Protein AF-A0A2M8KRT7-F1 (afdb_monomer_lite)

Organism: NCBI:txid1974853

Structure (mmCIF, N/CA/C/O backbone):
data_AF-A0A2M8KRT7-F1
#
_entry.id   AF-A0A2M8KRT7-F1
#
loop_
_atom_site.group_PDB
_atom_site.id
_atom_site.type_symbol
_atom_site.label_atom_id
_atom_site.label_alt_id
_atom_site.label_comp_id
_atom_site.label_asym_id
_atom_site.label_entity_id
_atom_site.label_seq_id
_atom_site.pdbx_PDB_ins_code
_atom_site.Cartn_x
_atom_site.Cartn_y
_atom_site.Cartn_z
_atom_site.occupancy
_atom_site.B_iso_or_equiv
_atom_site.auth_seq_id
_atom_site.auth_comp_id
_atom_site.auth_asym_id
_atom_site.auth_atom_id
_atom_site.pdbx_PDB_model_num
ATOM 1 N N . ALA A 1 1 ? 50.194 -60.665 0.001 1.00 40.50 1 ALA A N 1
ATOM 2 C CA . ALA A 1 1 ? 50.780 -59.309 0.028 1.00 40.50 1 ALA A CA 1
ATOM 3 C C . ALA A 1 1 ? 50.033 -58.478 -1.012 1.00 40.50 1 ALA A C 1
ATOM 5 O O . ALA A 1 1 ? 50.176 -58.757 -2.190 1.00 40.50 1 ALA A O 1
ATOM 6 N N . VAL A 1 2 ? 48.915 -57.856 -0.627 1.00 40.19 2 VAL A N 1
ATOM 7 C CA . VAL A 1 2 ? 48.770 -56.447 -0.191 1.00 40.19 2 VAL A CA 1
ATOM 8 C C . VAL A 1 2 ? 49.131 -55.466 -1.310 1.00 40.19 2 VAL A C 1
ATOM 10 O O . VAL A 1 2 ? 50.289 -55.101 -1.470 1.00 40.19 2 VAL A O 1
ATOM 13 N N . GLY A 1 3 ? 48.115 -55.026 -2.051 1.00 37.28 3 GLY A N 1
ATOM 14 C CA . GLY A 1 3 ? 48.131 -53.759 -2.775 1.00 37.28 3 GLY A CA 1
ATOM 15 C C . GLY A 1 3 ? 47.176 -52.812 -2.058 1.00 37.28 3 GLY A C 1
ATOM 16 O O . GLY A 1 3 ? 45.980 -52.831 -2.328 1.00 37.28 3 GLY A O 1
ATOM 17 N N . ASN A 1 4 ? 47.686 -52.060 -1.082 1.00 48.12 4 ASN A N 1
ATOM 18 C CA . ASN A 1 4 ? 46.908 -51.042 -0.380 1.00 48.12 4 ASN A CA 1
ATOM 19 C C . ASN A 1 4 ? 46.637 -49.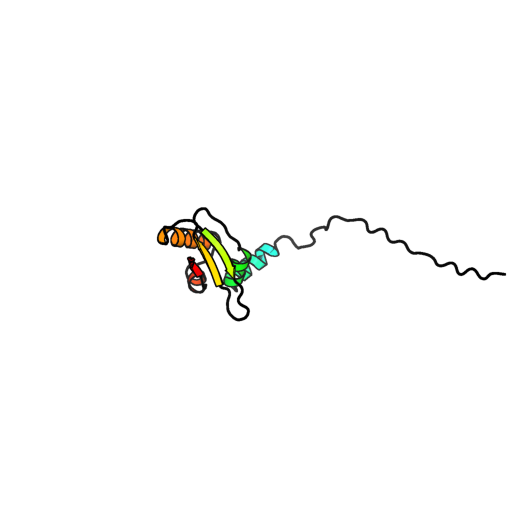882 -1.344 1.00 48.12 4 ASN A C 1
ATOM 21 O O . ASN A 1 4 ? 47.545 -49.119 -1.672 1.00 48.12 4 ASN A O 1
ATOM 25 N N . ALA A 1 5 ? 45.390 -49.752 -1.792 1.00 51.38 5 ALA A N 1
ATOM 26 C CA . ALA A 1 5 ? 44.923 -48.552 -2.466 1.00 51.38 5 ALA A CA 1
ATOM 27 C C . ALA A 1 5 ? 44.837 -47.419 -1.432 1.00 51.38 5 ALA A C 1
ATOM 29 O O . ALA A 1 5 ? 43.975 -47.427 -0.555 1.00 51.38 5 ALA A O 1
ATOM 30 N N . PHE A 1 6 ? 45.756 -46.459 -1.514 1.00 52.59 6 PHE A N 1
ATOM 31 C CA . PHE A 1 6 ? 45.662 -45.214 -0.759 1.00 52.59 6 PHE A CA 1
ATOM 32 C C . PHE A 1 6 ? 44.579 -44.336 -1.394 1.00 52.59 6 PHE A C 1
ATOM 34 O O . PHE A 1 6 ? 44.783 -43.755 -2.458 1.00 52.59 6 PHE A O 1
ATOM 41 N N . ILE A 1 7 ? 43.417 -44.252 -0.746 1.00 53.28 7 ILE A N 1
ATOM 42 C CA . ILE A 1 7 ? 42.402 -43.245 -1.060 1.00 53.28 7 ILE A CA 1
ATOM 43 C C . ILE A 1 7 ? 42.794 -41.970 -0.313 1.00 53.28 7 ILE A C 1
ATOM 45 O O . ILE A 1 7 ? 42.728 -41.914 0.913 1.00 53.28 7 ILE A O 1
ATOM 49 N N . TYR A 1 8 ? 43.226 -40.950 -1.051 1.00 54.75 8 TYR A N 1
ATOM 50 C CA . TYR A 1 8 ? 43.419 -39.612 -0.502 1.00 54.75 8 TYR A CA 1
ATOM 51 C C . TYR A 1 8 ? 42.045 -38.987 -0.247 1.00 54.75 8 TYR A C 1
ATOM 53 O O . TYR A 1 8 ? 41.324 -38.649 -1.184 1.00 54.75 8 TYR A O 1
ATOM 61 N N . SER A 1 9 ? 41.665 -38.848 1.021 1.00 58.47 9 SER A N 1
ATOM 62 C CA . SER A 1 9 ? 40.493 -38.067 1.406 1.00 58.47 9 SER A CA 1
ATOM 63 C C . SER A 1 9 ? 40.828 -36.578 1.304 1.00 58.47 9 SER A C 1
ATOM 65 O O . SER A 1 9 ? 41.628 -36.067 2.087 1.00 58.47 9 SER A O 1
ATOM 67 N N . LEU A 1 10 ? 40.222 -35.884 0.342 1.00 56.09 10 LEU A N 1
ATOM 68 C CA . LEU A 1 10 ? 40.191 -34.424 0.300 1.00 56.09 10 LEU A CA 1
ATOM 69 C C . LEU A 1 10 ? 39.147 -33.937 1.308 1.00 56.09 10 LEU A C 1
ATOM 71 O O . LEU A 1 10 ? 37.947 -34.095 1.094 1.00 56.09 10 LEU A O 1
ATOM 75 N N . SER A 1 11 ? 39.604 -33.371 2.417 1.00 58.00 11 SER A N 1
ATOM 76 C CA . SER A 1 11 ? 38.762 -32.650 3.368 1.00 58.00 11 SER A CA 1
ATOM 77 C C . SER A 1 11 ? 38.784 -31.161 3.028 1.00 58.00 11 SER A C 1
ATOM 79 O O . SER A 1 11 ? 39.836 -30.525 3.037 1.00 58.00 11 SER A O 1
ATOM 81 N N . PHE A 1 12 ? 37.613 -30.604 2.721 1.00 58.03 12 PHE A N 1
ATOM 82 C CA . PHE A 1 12 ? 37.424 -29.169 2.532 1.00 58.03 12 PHE A CA 1
ATOM 83 C C . PHE A 1 12 ? 36.874 -28.577 3.826 1.00 58.03 12 PHE A C 1
ATOM 85 O O . PHE A 1 12 ? 35.823 -28.996 4.307 1.00 58.03 12 PHE A O 1
ATOM 92 N N . THR A 1 13 ? 37.577 -27.602 4.389 1.00 58.06 13 THR A N 1
ATOM 93 C CA . THR A 1 13 ? 37.076 -26.788 5.496 1.00 58.06 13 THR A CA 1
ATOM 94 C C . THR A 1 13 ? 36.439 -25.543 4.893 1.00 58.06 13 THR A C 1
ATOM 96 O O . THR A 1 13 ? 37.138 -24.678 4.369 1.00 58.06 13 THR A O 1
ATOM 99 N N . THR A 1 14 ? 35.110 -25.455 4.917 1.00 58.66 14 THR A N 1
ATOM 100 C CA . THR A 1 14 ? 34.403 -24.217 4.579 1.00 58.66 14 THR A CA 1
ATOM 101 C C . THR A 1 14 ? 34.631 -23.226 5.712 1.00 58.66 14 THR A C 1
ATOM 103 O O . THR A 1 14 ? 34.183 -23.446 6.835 1.00 58.66 14 THR A O 1
ATOM 106 N N . VAL A 1 15 ? 35.382 -22.164 5.439 1.00 55.84 15 VAL A N 1
ATOM 107 C CA . VAL A 1 15 ? 35.454 -21.008 6.332 1.00 55.84 15 VAL A CA 1
ATOM 108 C C . VAL A 1 15 ? 34.247 -20.140 6.001 1.00 55.84 15 VAL A C 1
ATOM 110 O O . VAL A 1 15 ? 34.096 -19.749 4.844 1.00 55.84 15 VAL A O 1
ATOM 113 N N . ASP A 1 16 ? 33.395 -19.857 6.986 1.00 51.56 16 ASP A N 1
ATOM 114 C CA . ASP A 1 16 ? 32.331 -18.862 6.846 1.00 51.56 16 ASP A CA 1
ATOM 115 C C . ASP A 1 16 ? 32.977 -17.485 6.664 1.00 51.56 16 ASP A C 1
ATOM 117 O O . ASP A 1 16 ? 33.342 -16.796 7.619 1.00 51.56 16 ASP A O 1
ATOM 121 N N . VAL A 1 17 ? 33.195 -17.105 5.407 1.00 60.31 17 VAL A N 1
ATOM 122 C CA . VAL A 1 17 ? 33.563 -15.740 5.045 1.00 60.31 17 VAL A CA 1
ATOM 123 C C . VAL A 1 17 ? 32.277 -14.917 5.132 1.00 60.31 17 VAL A C 1
ATOM 125 O O . VAL A 1 17 ? 31.281 -15.320 4.525 1.00 60.31 17 VAL A O 1
ATOM 128 N N . PRO A 1 18 ? 32.247 -13.787 5.863 1.00 54.41 18 PRO A N 1
ATOM 129 C CA . PRO A 1 18 ? 31.097 -12.896 5.813 1.00 54.41 18 PRO A CA 1
ATOM 130 C C . PRO A 1 18 ? 30.852 -12.526 4.352 1.00 54.41 18 PRO A C 1
ATOM 132 O O . PRO A 1 18 ? 31.785 -12.120 3.657 1.00 54.41 18 PRO A O 1
ATOM 135 N N . VAL A 1 19 ? 29.620 -12.725 3.880 1.00 58.41 19 VAL A N 1
ATOM 136 C CA . VAL A 1 19 ? 29.221 -12.378 2.515 1.00 58.41 19 VAL A CA 1
ATOM 137 C C . VAL A 1 19 ? 29.543 -10.901 2.322 1.00 58.41 19 VAL A C 1
ATOM 139 O O . VAL A 1 19 ? 28.890 -10.037 2.903 1.00 58.41 19 VAL A O 1
ATOM 142 N N . VAL A 1 20 ? 30.601 -10.611 1.564 1.00 52.16 20 VAL A N 1
ATOM 143 C CA . VAL A 1 20 ? 30.862 -9.252 1.108 1.00 52.16 20 VAL A CA 1
ATOM 144 C C . VAL A 1 20 ? 29.726 -8.947 0.155 1.00 52.16 20 VAL A C 1
ATOM 146 O O . VAL A 1 20 ? 29.571 -9.633 -0.857 1.00 52.16 20 VAL A O 1
ATOM 149 N N . ASP A 1 21 ? 28.902 -7.973 0.520 1.00 52.47 21 ASP A N 1
ATOM 150 C CA . ASP A 1 21 ? 27.856 -7.483 -0.355 1.00 52.47 21 ASP A CA 1
ATOM 151 C C . ASP A 1 21 ? 28.524 -6.941 -1.626 1.00 52.47 21 ASP A C 1
ATOM 153 O O . ASP A 1 21 ? 29.230 -5.932 -1.610 1.00 52.47 21 ASP A O 1
ATOM 157 N N . THR A 1 22 ? 28.411 -7.712 -2.705 1.00 53.97 22 THR A N 1
ATOM 158 C CA . THR A 1 22 ? 28.962 -7.376 -4.022 1.00 53.97 22 THR A CA 1
ATOM 159 C C . THR A 1 22 ? 27.929 -6.656 -4.878 1.00 53.97 22 THR A C 1
ATOM 161 O O . THR A 1 22 ? 28.212 -6.370 -6.045 1.00 53.97 22 THR A O 1
ATOM 164 N N . PHE A 1 23 ? 26.748 -6.336 -4.328 1.00 52.72 23 PHE A N 1
ATOM 165 C CA . PHE A 1 23 ? 25.787 -5.520 -5.047 1.00 52.72 23 PHE A CA 1
ATOM 166 C C . PHE A 1 23 ? 26.355 -4.110 -5.244 1.00 52.72 23 PHE A C 1
ATOM 168 O O . PHE A 1 23 ? 26.816 -3.475 -4.291 1.00 52.72 23 PHE A O 1
ATOM 175 N N . PRO A 1 24 ? 26.361 -3.601 -6.489 1.00 51.59 24 PRO A N 1
ATOM 176 C CA . PRO A 1 24 ? 26.823 -2.252 -6.750 1.00 51.59 24 PRO A CA 1
ATOM 177 C C . PRO A 1 24 ? 25.958 -1.262 -5.969 1.00 51.59 24 PRO A C 1
ATOM 179 O O . PRO A 1 24 ? 24.728 -1.270 -6.067 1.00 51.59 24 PRO A O 1
ATOM 182 N N . SER A 1 25 ? 26.614 -0.397 -5.197 1.00 56.16 25 SER A N 1
ATOM 183 C CA . SER A 1 25 ? 25.943 0.645 -4.429 1.00 56.16 25 SER A CA 1
ATOM 184 C C . SER A 1 25 ? 25.063 1.497 -5.352 1.00 56.16 25 SER A C 1
ATOM 186 O O . SER A 1 25 ? 25.516 2.019 -6.370 1.00 56.16 25 SER A O 1
ATOM 188 N N . GLY A 1 26 ? 23.777 1.606 -5.010 1.00 55.84 26 GLY A N 1
ATOM 189 C CA . GLY A 1 26 ? 22.789 2.373 -5.777 1.00 55.84 26 GLY A CA 1
ATOM 190 C C . GLY A 1 26 ? 21.933 1.570 -6.763 1.00 55.84 26 GLY A C 1
ATOM 191 O O . GLY A 1 26 ? 20.969 2.140 -7.277 1.00 55.84 26 GLY A O 1
ATOM 192 N N . PHE A 1 27 ? 22.197 0.274 -6.987 1.00 58.91 27 PHE A N 1
ATOM 193 C CA . PHE A 1 27 ? 21.324 -0.581 -7.810 1.00 58.91 27 PHE A CA 1
ATOM 194 C C . PHE A 1 27 ? 19.881 -0.583 -7.292 1.00 58.91 27 PHE A C 1
ATOM 196 O O . PHE A 1 27 ? 18.970 -0.310 -8.068 1.00 58.91 27 PHE A O 1
ATOM 203 N N . ASP A 1 28 ? 19.704 -0.745 -5.978 1.00 67.12 28 ASP A N 1
ATOM 204 C CA . ASP A 1 28 ? 18.390 -0.746 -5.324 1.00 67.12 28 ASP A CA 1
ATOM 205 C C . ASP A 1 28 ? 17.634 0.572 -5.515 1.00 67.12 28 ASP A C 1
ATOM 207 O O . ASP A 1 28 ? 16.430 0.578 -5.734 1.00 67.12 28 ASP A O 1
ATOM 211 N N . SER A 1 29 ? 18.342 1.705 -5.508 1.00 71.44 29 SER A N 1
ATOM 212 C CA . SER A 1 29 ? 17.713 3.014 -5.719 1.00 71.44 29 SER A CA 1
ATOM 213 C C . SER A 1 29 ? 17.267 3.230 -7.168 1.00 71.44 29 SER A C 1
ATOM 215 O O . SER A 1 29 ? 16.270 3.905 -7.416 1.00 71.44 29 SER A O 1
ATOM 217 N N . TYR A 1 30 ? 17.989 2.651 -8.132 1.00 72.62 30 TYR A N 1
ATOM 218 C CA . TYR A 1 30 ? 17.646 2.744 -9.548 1.00 72.62 30 TYR A CA 1
ATOM 219 C C . TYR A 1 30 ? 16.469 1.833 -9.900 1.00 72.62 30 TYR A C 1
ATOM 221 O O . TYR A 1 30 ? 15.549 2.265 -10.597 1.00 72.62 30 TYR A O 1
ATOM 229 N N . THR A 1 31 ? 16.468 0.594 -9.404 1.00 77.12 31 THR A N 1
ATOM 230 C CA . THR A 1 31 ? 15.327 -0.318 -9.557 1.00 77.12 31 THR A CA 1
ATOM 231 C C . THR A 1 31 ? 14.096 0.234 -8.863 1.00 77.12 31 THR A C 1
ATOM 233 O O . THR A 1 31 ? 13.036 0.257 -9.473 1.00 77.12 31 THR A O 1
ATOM 236 N N . GLU A 1 32 ? 14.235 0.785 -7.660 1.00 82.25 32 GLU A N 1
ATOM 237 C CA . GLU A 1 32 ? 13.124 1.392 -6.934 1.00 82.25 32 GLU A CA 1
ATOM 238 C C . GLU A 1 32 ? 12.510 2.591 -7.683 1.00 82.25 32 GLU A C 1
ATOM 240 O O . GLU A 1 32 ? 11.289 2.681 -7.807 1.00 82.25 32 GLU A O 1
ATOM 245 N N . GLN A 1 33 ? 13.333 3.491 -8.235 1.00 84.56 33 GLN A N 1
ATOM 246 C CA . GLN A 1 33 ? 12.846 4.618 -9.044 1.00 84.56 33 GLN A CA 1
ATOM 247 C C . GLN A 1 33 ? 12.200 4.169 -10.355 1.00 84.56 33 GLN A C 1
ATOM 249 O O . GLN A 1 33 ? 11.221 4.772 -10.803 1.00 84.56 33 GLN A O 1
ATOM 254 N N . ARG A 1 34 ? 12.751 3.131 -10.991 1.00 87.00 34 ARG A N 1
ATOM 255 C CA . ARG A 1 34 ? 12.167 2.554 -12.202 1.00 87.00 34 ARG A CA 1
ATOM 256 C C . ARG A 1 34 ? 10.819 1.918 -11.891 1.00 87.00 34 ARG A C 1
ATOM 258 O O . ARG A 1 34 ? 9.861 2.190 -12.602 1.00 87.00 34 ARG A O 1
ATOM 265 N N . ASP A 1 35 ? 10.735 1.127 -10.831 1.00 87.00 35 ASP A N 1
ATOM 266 C CA . ASP A 1 35 ? 9.505 0.451 -10.435 1.00 87.00 35 ASP A CA 1
ATOM 267 C C . ASP A 1 35 ? 8.436 1.482 -10.045 1.00 87.00 35 ASP A C 1
ATOM 269 O O . ASP A 1 35 ? 7.315 1.381 -10.526 1.00 87.00 35 ASP A O 1
ATOM 273 N N . LEU A 1 36 ? 8.786 2.546 -9.311 1.00 88.75 36 LEU A N 1
ATOM 274 C CA . LEU A 1 36 ? 7.863 3.657 -9.035 1.00 88.75 36 LEU A CA 1
ATOM 275 C C . LEU A 1 36 ? 7.279 4.270 -10.321 1.00 88.75 36 LEU A C 1
ATOM 277 O O . LEU A 1 36 ? 6.115 4.652 -10.346 1.00 88.75 36 LEU A O 1
ATOM 281 N N . LYS A 1 37 ? 8.077 4.372 -11.389 1.00 87.94 37 LYS A N 1
ATOM 282 C CA . LYS A 1 37 ? 7.669 5.006 -12.650 1.00 87.94 37 LYS A CA 1
ATOM 283 C C . LYS A 1 37 ? 6.929 4.065 -13.604 1.00 87.94 37 LYS A C 1
ATOM 285 O O . LYS A 1 37 ? 6.058 4.512 -14.344 1.00 87.94 37 LYS A O 1
ATOM 290 N N . GLU A 1 38 ? 7.339 2.803 -13.672 1.00 91.06 38 GLU A N 1
ATOM 291 C CA . GLU A 1 38 ? 6.885 1.849 -14.692 1.00 91.06 38 GLU A CA 1
ATOM 292 C C . GLU A 1 38 ? 5.881 0.830 -14.147 1.00 91.06 38 GLU A C 1
ATOM 294 O O . GLU A 1 38 ? 5.061 0.320 -14.908 1.00 91.06 38 GLU A O 1
ATOM 299 N N . ARG A 1 39 ? 5.967 0.504 -12.854 1.00 91.12 39 ARG A N 1
ATOM 300 C CA . ARG A 1 39 ? 5.181 -0.528 -12.165 1.00 91.12 39 ARG A CA 1
ATOM 301 C C . ARG A 1 39 ? 4.867 -0.093 -10.727 1.00 91.12 39 ARG A C 1
ATOM 303 O O . ARG A 1 39 ? 5.349 -0.718 -9.774 1.00 91.12 39 ARG A O 1
ATOM 310 N N . PRO A 1 40 ? 4.072 0.980 -10.551 1.00 92.94 40 PRO A N 1
ATOM 311 C CA . PRO A 1 40 ? 3.763 1.522 -9.229 1.00 92.94 40 PRO A CA 1
ATOM 312 C C . PRO A 1 40 ? 3.019 0.505 -8.341 1.00 92.94 40 PRO A C 1
ATOM 314 O O . PRO A 1 40 ? 3.097 0.574 -7.115 1.00 92.94 40 PRO A O 1
ATOM 317 N N . ASP A 1 41 ? 2.375 -0.495 -8.951 1.00 91.56 41 ASP A N 1
ATOM 318 C CA . ASP A 1 41 ? 1.816 -1.666 -8.280 1.00 91.56 41 ASP A CA 1
ATOM 319 C C . ASP A 1 41 ? 2.905 -2.529 -7.610 1.00 91.56 41 ASP A C 1
ATOM 321 O O . ASP A 1 41 ? 2.850 -2.799 -6.410 1.00 91.56 41 ASP A O 1
ATOM 325 N N . ILE A 1 42 ? 3.953 -2.908 -8.345 1.00 90.62 42 ILE A N 1
ATOM 326 C CA . ILE A 1 42 ? 5.091 -3.653 -7.779 1.00 90.62 42 ILE A CA 1
ATOM 327 C C . ILE A 1 42 ? 5.815 -2.800 -6.734 1.00 90.62 42 ILE A C 1
ATOM 329 O O . ILE A 1 42 ? 6.208 -3.307 -5.681 1.00 90.62 42 ILE A O 1
ATOM 333 N N . TYR A 1 43 ? 5.959 -1.499 -6.995 1.00 94.06 43 TYR A N 1
ATOM 334 C CA . TYR A 1 43 ? 6.556 -0.571 -6.042 1.00 94.06 43 TYR A CA 1
ATOM 335 C C . TYR A 1 43 ? 5.817 -0.589 -4.699 1.00 94.06 43 TYR A C 1
ATOM 337 O O . TYR A 1 43 ? 6.448 -0.804 -3.662 1.00 94.06 43 TYR A O 1
ATOM 345 N N . LEU A 1 44 ? 4.487 -0.429 -4.704 1.00 94.62 44 LEU A N 1
ATOM 346 C CA . LEU A 1 44 ? 3.680 -0.479 -3.485 1.00 94.62 44 LEU A CA 1
ATOM 347 C C . LEU A 1 44 ? 3.766 -1.855 -2.813 1.00 94.62 44 LEU A C 1
ATOM 349 O O . LEU A 1 44 ? 3.959 -1.920 -1.599 1.00 94.62 44 LEU A O 1
ATOM 353 N N . ALA A 1 45 ? 3.693 -2.946 -3.579 1.00 93.56 45 ALA A N 1
ATOM 354 C CA . ALA A 1 45 ? 3.839 -4.308 -3.064 1.00 93.56 45 ALA A CA 1
ATOM 355 C C . ALA A 1 45 ? 5.147 -4.500 -2.272 1.00 93.56 45 ALA A C 1
ATOM 357 O O . ALA A 1 45 ? 5.125 -5.066 -1.179 1.00 93.56 45 ALA A O 1
ATOM 358 N N . ASN A 1 46 ? 6.261 -3.944 -2.757 1.00 91.62 46 ASN A N 1
ATOM 359 C CA . ASN A 1 46 ? 7.566 -4.005 -2.091 1.00 91.62 46 ASN A CA 1
ATOM 360 C C . ASN A 1 46 ? 7.650 -3.162 -0.803 1.00 91.62 46 ASN A C 1
ATOM 362 O O . ASN A 1 46 ? 8.587 -3.325 -0.020 1.00 91.62 46 ASN A O 1
ATOM 366 N N . LYS A 1 47 ? 6.693 -2.256 -0.562 1.00 92.94 47 LYS A N 1
ATOM 367 C CA . LYS A 1 47 ? 6.586 -1.468 0.681 1.00 92.94 47 LYS A CA 1
ATOM 368 C C . LYS A 1 47 ? 5.688 -2.113 1.734 1.00 92.94 47 LYS A C 1
ATOM 370 O O . LYS A 1 47 ? 5.559 -1.568 2.832 1.00 92.94 47 LYS A O 1
ATOM 375 N N . LEU A 1 48 ? 5.062 -3.245 1.418 1.00 93.94 48 LEU A N 1
ATOM 376 C CA . LEU A 1 48 ? 4.143 -3.940 2.310 1.00 93.94 48 LEU A CA 1
ATOM 377 C C . LEU A 1 48 ? 4.823 -5.134 3.001 1.00 93.94 48 LEU A C 1
ATOM 379 O O . LEU A 1 48 ? 5.684 -5.783 2.413 1.00 93.94 48 LEU A O 1
ATOM 383 N N . PRO A 1 49 ? 4.435 -5.456 4.251 1.00 96.56 49 PRO A N 1
ATOM 384 C CA . PRO A 1 49 ? 3.340 -4.858 5.019 1.00 96.56 49 PRO A CA 1
ATOM 385 C C . PRO A 1 49 ? 3.691 -3.492 5.630 1.00 96.56 49 PRO A C 1
ATOM 387 O O . PRO A 1 49 ? 4.808 -3.272 6.090 1.00 96.56 49 PRO A O 1
ATOM 390 N N . HIS A 1 50 ? 2.698 -2.604 5.723 1.00 96.31 50 HIS A N 1
ATOM 391 C CA . HIS A 1 50 ? 2.816 -1.329 6.438 1.00 96.31 50 HIS A CA 1
ATOM 392 C C . HIS A 1 50 ? 1.851 -1.272 7.623 1.00 96.31 50 HIS A C 1
ATOM 394 O O . HIS A 1 50 ? 0.715 -1.741 7.542 1.00 96.31 50 HIS A O 1
ATOM 400 N N . VAL A 1 51 ? 2.294 -0.687 8.736 1.00 96.75 51 VAL A N 1
ATOM 401 C CA . VAL A 1 51 ? 1.524 -0.615 9.978 1.00 96.75 51 VAL A CA 1
ATOM 402 C C . VAL A 1 51 ? 1.594 0.798 10.546 1.00 96.75 51 VAL A C 1
ATOM 404 O O . VAL A 1 51 ? 2.677 1.298 10.834 1.00 96.75 51 VAL A O 1
ATOM 407 N N . SER A 1 52 ? 0.431 1.400 10.778 1.00 95.56 52 SER A N 1
ATOM 408 C CA . SER A 1 52 ? 0.274 2.692 11.447 1.00 95.56 52 SER A CA 1
ATOM 409 C C . SER A 1 52 ? -0.588 2.551 12.710 1.00 95.56 52 SER A C 1
ATOM 411 O O . SER A 1 52 ? -0.978 1.444 13.104 1.00 95.56 52 SER A O 1
ATOM 413 N N . GLU A 1 53 ? -0.893 3.668 13.372 1.00 95.88 53 GLU A N 1
ATOM 414 C CA . GLU A 1 53 ? -1.834 3.688 14.497 1.00 95.88 53 GLU A CA 1
ATOM 415 C C . GLU A 1 53 ? -3.275 3.381 14.064 1.00 95.88 53 GLU A C 1
ATOM 417 O O . GLU A 1 53 ? -4.022 2.747 14.808 1.00 95.88 53 GLU A O 1
ATOM 422 N N . SER A 1 54 ? -3.674 3.806 12.862 1.00 95.62 54 SER A N 1
ATOM 423 C CA . SER A 1 54 ? -5.059 3.722 12.389 1.00 95.62 54 SER A CA 1
ATOM 424 C C . SER A 1 54 ? -5.332 2.530 11.475 1.00 95.62 54 SER A C 1
ATOM 426 O O . SER A 1 54 ? -6.483 2.095 11.394 1.00 95.62 54 SER A O 1
ATOM 428 N N . PHE A 1 55 ? -4.309 1.955 10.834 1.00 98.12 55 PHE A N 1
ATOM 429 C CA . PHE A 1 55 ? -4.479 0.816 9.934 1.00 98.12 55 PHE A CA 1
ATOM 430 C C . PHE A 1 55 ? -3.247 -0.094 9.843 1.00 98.12 55 PHE A C 1
ATOM 432 O O . PHE A 1 55 ? -2.155 0.209 10.329 1.00 98.12 55 PHE A O 1
ATOM 439 N N . GLN A 1 56 ? -3.435 -1.241 9.205 1.00 98.12 56 GLN A N 1
ATOM 440 C CA . GLN A 1 56 ? -2.375 -2.067 8.643 1.00 98.12 56 GLN A CA 1
ATOM 441 C C . GLN A 1 56 ? -2.715 -2.341 7.180 1.00 98.12 56 GLN A C 1
ATOM 443 O O . GLN A 1 56 ? -3.820 -2.792 6.898 1.00 98.12 56 GLN A O 1
ATOM 448 N N . MET A 1 57 ? -1.781 -2.099 6.265 1.00 97.94 57 MET A N 1
ATOM 449 C CA . MET A 1 57 ? -1.930 -2.486 4.866 1.00 97.94 57 MET A CA 1
ATOM 450 C C . MET A 1 57 ? -1.099 -3.738 4.583 1.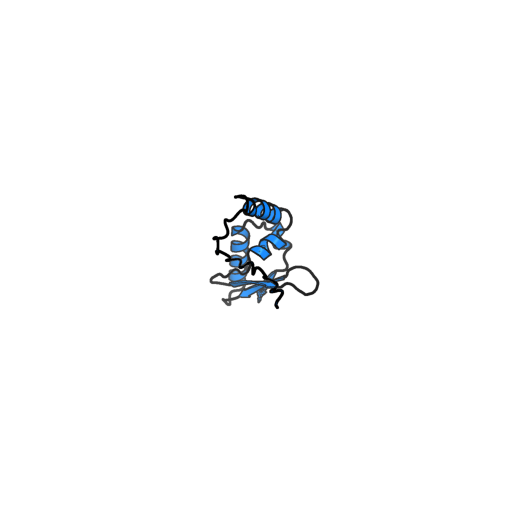00 97.94 57 MET A C 1
ATOM 452 O O . MET A 1 57 ? 0.060 -3.834 4.999 1.00 97.94 57 MET A O 1
ATOM 456 N N . ILE A 1 58 ? -1.702 -4.702 3.895 1.00 96.81 58 ILE A N 1
ATOM 457 C CA . ILE A 1 58 ? -1.068 -5.942 3.448 1.00 96.81 58 ILE A CA 1
ATOM 458 C C . ILE A 1 58 ? -1.380 -6.191 1.976 1.00 96.81 58 ILE A C 1
ATOM 460 O O . ILE A 1 58 ? -2.415 -5.763 1.467 1.00 96.81 58 ILE A O 1
ATOM 464 N N . LEU A 1 59 ? -0.480 -6.909 1.316 1.00 95.62 59 LEU A N 1
ATOM 465 C CA . LEU A 1 59 ? -0.690 -7.405 -0.033 1.00 95.62 59 LEU A CA 1
ATOM 466 C C . LEU A 1 59 ? -1.415 -8.751 0.020 1.00 95.62 59 LEU A C 1
ATOM 468 O O . LEU A 1 59 ? -0.997 -9.657 0.742 1.00 95.62 59 LEU A O 1
ATOM 472 N N . GLU A 1 60 ? -2.463 -8.887 -0.778 1.00 93.38 60 GLU A N 1
ATOM 473 C CA . GLU A 1 60 ? -3.045 -10.166 -1.157 1.00 93.38 60 GLU A CA 1
ATOM 474 C C . GLU A 1 60 ? -2.745 -10.422 -2.634 1.00 93.38 60 GLU A C 1
ATOM 476 O O . GLU A 1 60 ? -3.054 -9.603 -3.502 1.00 93.38 60 GLU A O 1
ATOM 481 N N . VAL A 1 61 ? -2.114 -11.566 -2.901 1.00 89.88 61 VAL A N 1
ATOM 482 C CA . VAL A 1 61 ? -1.824 -12.039 -4.254 1.00 89.88 61 VAL A CA 1
ATOM 483 C C . VAL A 1 61 ? -2.838 -13.138 -4.565 1.00 89.88 61 VAL A C 1
ATOM 485 O O . VAL A 1 61 ? -2.687 -14.241 -4.037 1.00 89.88 61 VAL A O 1
ATOM 488 N N . PRO A 1 62 ? -3.905 -12.847 -5.330 1.00 84.94 62 PRO A N 1
ATOM 489 C CA . PRO A 1 62 ? -4.840 -13.882 -5.750 1.00 84.94 62 PRO A CA 1
ATOM 490 C C . PRO A 1 62 ? -4.148 -14.887 -6.685 1.00 84.94 62 PRO A C 1
ATOM 492 O O . PRO A 1 62 ? -3.167 -14.551 -7.347 1.00 84.94 62 PRO A O 1
ATOM 495 N N . ASP A 1 63 ? -4.672 -16.116 -6.750 1.00 84.69 63 ASP A N 1
ATOM 496 C CA . ASP A 1 63 ? -4.137 -1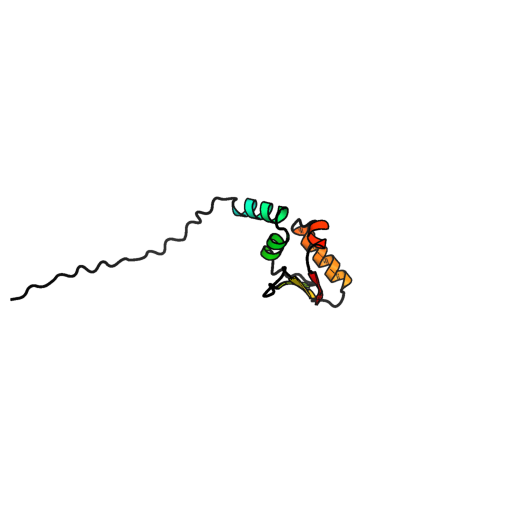7.180 -7.622 1.00 84.69 63 ASP A CA 1
ATOM 497 C C . ASP A 1 63 ? -4.162 -16.789 -9.112 1.00 84.69 63 ASP A C 1
ATOM 499 O O . ASP A 1 63 ? -3.339 -17.255 -9.900 1.00 84.69 63 ASP A O 1
ATOM 503 N N . ASP A 1 64 ? -5.105 -15.922 -9.486 1.00 81.88 64 ASP A N 1
ATOM 504 C CA . ASP A 1 64 ? -5.209 -15.288 -10.795 1.00 81.88 64 ASP A CA 1
ATOM 505 C C . ASP A 1 64 ? -5.721 -13.848 -10.616 1.00 81.88 64 ASP A C 1
ATOM 507 O O . ASP A 1 64 ? -6.648 -13.602 -9.837 1.00 81.88 64 ASP A O 1
ATOM 511 N N . GLY A 1 65 ? -5.120 -12.894 -11.328 1.00 81.19 65 GLY A N 1
ATOM 512 C CA . GLY A 1 65 ? -5.517 -11.484 -11.314 1.00 81.19 65 GLY A CA 1
ATOM 513 C C . GLY A 1 65 ? -4.509 -10.496 -10.701 1.00 81.19 65 GLY A C 1
ATOM 514 O O . GLY A 1 65 ? -3.375 -10.854 -10.378 1.00 81.19 65 GLY A O 1
ATOM 515 N N . PRO A 1 66 ? -4.900 -9.209 -10.606 1.00 88.31 66 PRO A N 1
ATOM 516 C CA . PRO A 1 66 ? -4.039 -8.135 -10.118 1.00 88.31 66 PRO A CA 1
ATOM 517 C C . PRO A 1 66 ? -3.843 -8.189 -8.598 1.00 88.31 66 PRO A C 1
ATOM 519 O O . PRO A 1 66 ? -4.616 -8.810 -7.869 1.00 88.31 66 PRO A O 1
ATOM 522 N N . TYR A 1 67 ? -2.821 -7.482 -8.115 1.00 92.62 67 TYR A N 1
ATOM 523 C CA . TYR A 1 67 ? -2.587 -7.290 -6.686 1.00 92.62 67 TYR A CA 1
ATOM 524 C C . TYR A 1 67 ? -3.759 -6.588 -5.998 1.00 92.62 67 TYR A C 1
ATOM 526 O O . TYR A 1 67 ? -4.255 -5.571 -6.484 1.00 92.62 67 TYR A O 1
ATOM 534 N N . VAL A 1 68 ? -4.153 -7.110 -4.835 1.00 95.06 68 VAL A N 1
ATOM 535 C CA . VAL A 1 68 ? -5.175 -6.512 -3.972 1.00 95.06 68 VAL A CA 1
ATOM 536 C C . VAL A 1 68 ? -4.508 -6.007 -2.698 1.00 95.06 68 VAL A C 1
ATOM 538 O O . VAL A 1 68 ? -3.855 -6.761 -1.975 1.00 95.06 68 VAL A O 1
ATOM 541 N N . TYR A 1 69 ? -4.690 -4.729 -2.387 1.00 96.56 69 TYR A N 1
ATOM 542 C CA . TYR A 1 69 ? -4.102 -4.093 -1.211 1.00 96.56 69 TYR A CA 1
ATOM 543 C C . TYR A 1 69 ? -5.146 -3.982 -0.103 1.00 96.56 69 TYR A C 1
ATOM 545 O O . TYR A 1 69 ? -6.006 -3.097 -0.113 1.00 96.56 69 TYR A O 1
ATOM 553 N N . ARG A 1 70 ? -5.088 -4.887 0.877 1.00 97.19 70 ARG A N 1
ATOM 554 C CA . ARG A 1 70 ? -6.045 -4.907 1.990 1.00 97.19 70 ARG A CA 1
ATOM 555 C C . ARG A 1 70 ? -5.601 -3.988 3.112 1.00 97.19 70 ARG A C 1
ATOM 557 O O . ARG A 1 70 ? -4.504 -4.130 3.649 1.00 97.19 70 ARG A O 1
ATOM 564 N N . VAL A 1 71 ? -6.491 -3.095 3.512 1.00 98.00 71 VAL A N 1
ATOM 565 C CA . VAL A 1 71 ? -6.342 -2.177 4.636 1.00 98.00 71 VAL A CA 1
ATOM 566 C C . VAL A 1 71 ? -7.190 -2.694 5.788 1.00 98.00 71 VAL A C 1
ATOM 568 O O . VAL A 1 71 ? -8.402 -2.516 5.794 1.00 98.00 71 VAL A O 1
ATOM 571 N N . LYS A 1 72 ? -6.539 -3.285 6.788 1.00 97.56 72 LYS A N 1
ATOM 572 C CA . LYS A 1 72 ? -7.163 -3.647 8.063 1.00 97.56 72 LYS A CA 1
ATOM 573 C C . LYS A 1 72 ? -7.259 -2.417 8.954 1.00 97.56 72 LYS A C 1
ATOM 575 O O . LYS A 1 72 ? -6.233 -1.862 9.365 1.00 97.56 72 LYS A O 1
ATOM 580 N N . MET A 1 73 ? -8.473 -1.996 9.268 1.00 97.44 73 MET A N 1
ATOM 581 C CA . MET A 1 73 ? -8.751 -0.855 10.128 1.00 97.44 73 MET A CA 1
ATOM 582 C C . MET A 1 73 ? -8.470 -1.196 11.598 1.00 97.44 73 MET A C 1
ATOM 584 O O . MET A 1 73 ? -8.912 -2.217 12.118 1.00 97.44 73 MET A O 1
ATOM 588 N N . LYS A 1 74 ? -7.755 -0.314 12.304 1.00 96.88 74 LYS A N 1
ATOM 589 C CA . LYS A 1 74 ? -7.524 -0.424 13.761 1.00 96.88 74 LYS A CA 1
ATOM 590 C C . LYS A 1 74 ? -8.439 0.481 14.583 1.00 96.88 74 LYS A C 1
ATOM 592 O O . LYS A 1 74 ? -8.498 0.363 15.804 1.00 96.88 74 LYS A O 1
ATOM 597 N N . ILE A 1 75 ? -9.136 1.400 13.916 1.00 95.69 75 ILE A N 1
ATOM 598 C CA . ILE A 1 75 ? -10.066 2.360 14.511 1.00 95.69 75 ILE A CA 1
ATOM 599 C C . ILE A 1 75 ? -11.378 2.367 13.724 1.00 95.69 75 ILE A C 1
ATOM 601 O O . ILE A 1 75 ? -11.378 2.119 12.525 1.00 95.69 75 ILE A O 1
ATOM 605 N N . ALA A 1 76 ? -12.491 2.721 14.370 1.00 94.56 76 ALA A N 1
ATOM 606 C CA . ALA A 1 76 ? -13.816 2.713 13.736 1.00 94.56 76 ALA A CA 1
ATOM 607 C C . ALA A 1 76 ? -14.053 3.858 12.725 1.00 94.56 76 ALA A C 1
ATOM 609 O O . ALA A 1 76 ? -14.992 3.807 11.935 1.00 94.56 76 ALA A O 1
ATOM 610 N N . ASN A 1 77 ? -13.234 4.916 12.748 1.00 95.38 77 ASN A N 1
ATOM 611 C CA . ASN A 1 77 ? -13.420 6.074 11.873 1.00 95.38 77 ASN A CA 1
ATOM 612 C C . ASN A 1 77 ? -12.855 5.802 10.465 1.00 95.38 77 ASN A C 1
ATOM 614 O O . ASN A 1 77 ? -11.668 6.020 10.216 1.00 95.38 77 ASN A O 1
ATOM 618 N N . VAL A 1 78 ? -13.723 5.354 9.551 1.00 94.88 78 VAL A N 1
ATOM 619 C CA . VAL A 1 78 ? -13.383 5.019 8.154 1.00 94.88 78 VAL A CA 1
ATOM 620 C C . VAL A 1 78 ? -12.772 6.205 7.402 1.00 94.88 78 VAL A C 1
ATOM 622 O O . VAL A 1 78 ? -11.775 6.037 6.705 1.00 94.88 78 VAL A O 1
ATOM 625 N N . GLU A 1 79 ? -13.336 7.408 7.539 1.00 96.31 79 GLU A N 1
ATOM 626 C CA . GLU A 1 79 ? -12.848 8.599 6.826 1.00 96.31 79 GLU A CA 1
ATOM 627 C C . GLU A 1 79 ? -11.429 8.967 7.257 1.00 96.31 79 GLU A C 1
ATOM 629 O O . GLU A 1 79 ? -10.574 9.252 6.414 1.00 96.31 79 GLU A O 1
ATOM 634 N N . LYS A 1 80 ? -11.153 8.889 8.566 1.00 96.19 80 LYS A N 1
ATOM 635 C CA . LYS A 1 80 ? -9.804 9.087 9.098 1.00 96.19 80 LYS A CA 1
ATOM 636 C C . LYS A 1 80 ? -8.843 8.026 8.561 1.00 96.19 80 LYS A C 1
ATOM 638 O O . LYS A 1 80 ? -7.775 8.394 8.089 1.00 96.19 80 LYS A O 1
ATOM 643 N N . VAL A 1 81 ? -9.217 6.742 8.573 1.00 97.44 81 VAL A N 1
ATOM 644 C CA . VAL A 1 81 ? -8.353 5.675 8.033 1.00 97.44 81 VAL A CA 1
ATOM 645 C C . VAL A 1 81 ? -8.043 5.907 6.556 1.00 97.44 81 VAL A C 1
ATOM 647 O O . VAL A 1 81 ? -6.884 5.823 6.165 1.00 97.44 81 VAL A O 1
ATOM 650 N N . ARG A 1 82 ? -9.042 6.250 5.736 1.00 97.25 82 ARG A N 1
ATOM 651 C CA . ARG A 1 82 ? -8.823 6.561 4.315 1.00 97.25 82 ARG A CA 1
ATOM 652 C C . ARG A 1 82 ? -7.840 7.710 4.140 1.00 97.25 82 ARG A C 1
ATOM 654 O O . ARG A 1 82 ? -6.897 7.580 3.367 1.00 97.25 82 ARG A O 1
ATOM 661 N N . LYS A 1 83 ? -8.018 8.799 4.891 1.00 97.50 83 LYS A N 1
ATOM 662 C CA . LYS A 1 83 ? -7.097 9.938 4.863 1.00 97.50 83 LYS A CA 1
ATOM 663 C C . LYS A 1 83 ? -5.677 9.532 5.261 1.00 97.50 83 LYS A C 1
ATOM 665 O O . LYS A 1 83 ? -4.733 9.934 4.586 1.00 97.50 83 LYS A O 1
ATOM 670 N N . ASP A 1 84 ? -5.528 8.737 6.316 1.00 97.81 84 ASP A N 1
ATOM 671 C CA . ASP A 1 84 ? -4.225 8.282 6.804 1.00 97.81 84 ASP A CA 1
ATOM 672 C C . ASP A 1 84 ? -3.535 7.357 5.782 1.00 97.81 84 ASP A C 1
ATOM 674 O O . ASP A 1 84 ? -2.337 7.502 5.547 1.00 97.81 84 ASP A O 1
ATOM 678 N N . VAL A 1 85 ? -4.282 6.463 5.117 1.00 98.00 85 VAL A N 1
ATOM 679 C CA . VAL A 1 85 ? -3.768 5.607 4.029 1.00 98.00 85 VAL A CA 1
ATOM 680 C C . VAL A 1 85 ? -3.264 6.451 2.864 1.00 98.00 85 VAL A C 1
ATOM 682 O O . VAL A 1 85 ? -2.119 6.291 2.459 1.00 98.00 85 VAL A O 1
ATOM 685 N N . ILE A 1 86 ? -4.080 7.378 2.355 1.00 97.69 86 ILE A N 1
ATOM 686 C CA . ILE A 1 86 ? -3.696 8.263 1.243 1.00 97.69 86 ILE A CA 1
ATOM 687 C C . ILE A 1 86 ? -2.474 9.112 1.616 1.00 97.69 86 ILE A C 1
ATOM 689 O O . ILE A 1 86 ? -1.519 9.209 0.849 1.00 97.69 86 ILE A O 1
ATOM 693 N N . THR A 1 87 ? -2.457 9.665 2.831 1.00 98.00 87 THR A N 1
ATOM 694 C CA . THR A 1 87 ? -1.317 10.441 3.346 1.00 98.00 87 THR A CA 1
ATOM 695 C C . THR A 1 87 ? -0.035 9.607 3.355 1.00 98.00 87 THR A C 1
ATOM 697 O O . THR A 1 87 ? 1.024 10.097 2.962 1.00 98.00 87 THR A O 1
ATOM 700 N N . TRP A 1 88 ? -0.119 8.340 3.764 1.00 98.00 88 TRP A N 1
ATOM 701 C CA . TRP A 1 88 ? 1.021 7.432 3.722 1.00 98.00 88 TRP A CA 1
ATOM 702 C C . TRP A 1 88 ? 1.446 7.095 2.284 1.00 98.00 88 TRP A C 1
ATOM 704 O O . TRP 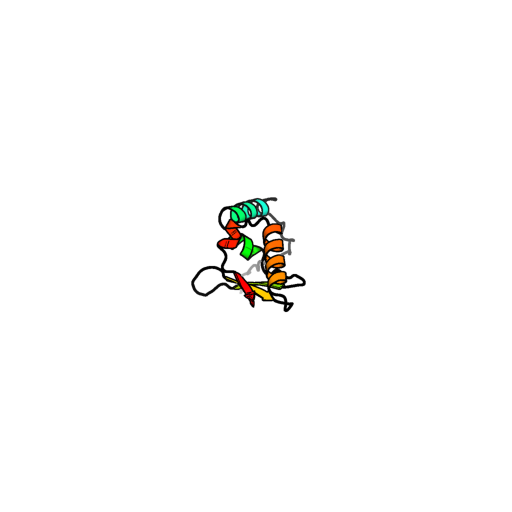A 1 88 ? 2.637 7.170 1.988 1.00 98.00 88 TRP A O 1
ATOM 714 N N . LEU A 1 89 ? 0.513 6.803 1.373 1.00 97.75 89 LEU A N 1
ATOM 715 C CA . LEU A 1 89 ? 0.834 6.513 -0.033 1.00 97.75 89 LEU A CA 1
ATOM 716 C C . LEU A 1 89 ? 1.576 7.685 -0.702 1.00 97.75 89 LEU A C 1
ATOM 718 O O . LEU A 1 89 ? 2.600 7.481 -1.351 1.00 97.75 89 LEU A O 1
ATOM 722 N N . HIS A 1 90 ? 1.162 8.927 -0.451 1.00 97.44 90 HIS A N 1
ATOM 723 C CA . HIS A 1 90 ? 1.908 10.099 -0.922 1.00 97.44 90 HIS A CA 1
ATOM 724 C C . HIS A 1 90 ? 3.292 10.235 -0.284 1.00 97.44 90 HIS A C 1
ATOM 726 O O . HIS A 1 90 ? 4.227 10.693 -0.939 1.00 97.44 90 HIS A O 1
ATOM 732 N N . SER A 1 91 ? 3.457 9.828 0.978 1.00 96.62 91 SER A N 1
ATOM 733 C CA . SER A 1 91 ? 4.760 9.884 1.657 1.00 96.62 91 SER A CA 1
ATOM 734 C C . SER A 1 91 ? 5.814 8.968 1.022 1.00 96.62 91 SER A C 1
ATOM 736 O O . SER A 1 91 ? 7.007 9.222 1.169 1.00 96.62 91 SER A O 1
ATOM 738 N N . ILE A 1 92 ? 5.378 7.942 0.281 1.00 94.75 92 ILE A N 1
ATOM 739 C CA . ILE A 1 92 ? 6.237 7.058 -0.520 1.00 94.75 92 ILE A CA 1
ATOM 740 C C . ILE A 1 92 ? 6.237 7.435 -2.011 1.00 94.75 92 ILE A C 1
ATOM 742 O O . ILE A 1 92 ? 6.584 6.621 -2.857 1.00 94.75 92 ILE A O 1
ATOM 746 N N . ASN A 1 93 ? 5.897 8.688 -2.328 1.00 95.31 93 ASN A N 1
ATOM 747 C CA . ASN A 1 93 ? 5.932 9.285 -3.668 1.00 95.31 93 ASN A CA 1
ATOM 748 C C . ASN A 1 93 ? 4.935 8.710 -4.689 1.00 95.31 93 ASN A C 1
ATOM 750 O O . ASN A 1 93 ? 5.120 8.921 -5.886 1.00 95.31 93 ASN A O 1
ATOM 754 N N . LEU A 1 94 ? 3.868 8.040 -4.246 1.00 95.19 94 LEU A N 1
ATOM 755 C CA . LEU A 1 94 ? 2.775 7.654 -5.142 1.00 95.19 94 LEU A CA 1
ATOM 756 C C . LEU A 1 94 ? 1.890 8.865 -5.454 1.00 95.19 94 LEU A C 1
ATOM 758 O O . LEU A 1 94 ? 1.543 9.660 -4.568 1.00 95.19 94 LEU A O 1
ATOM 762 N N . THR A 1 95 ? 1.526 9.007 -6.724 1.00 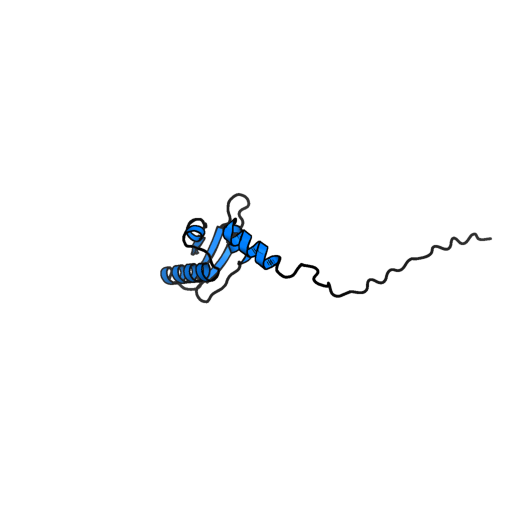95.50 95 THR A N 1
ATOM 763 C CA . THR A 1 95 ? 0.646 10.076 -7.201 1.00 95.50 95 THR A CA 1
ATOM 764 C C . THR A 1 95 ? -0.823 9.672 -7.094 1.00 95.50 95 THR A C 1
ATOM 766 O O . THR A 1 95 ? -1.148 8.491 -6.998 1.00 95.50 95 THR A O 1
ATOM 769 N N . ASP A 1 96 ? -1.737 10.644 -7.162 1.00 95.50 96 ASP A N 1
ATOM 770 C CA . ASP A 1 96 ? -3.181 10.361 -7.202 1.00 95.50 96 ASP A CA 1
ATOM 771 C C . ASP A 1 96 ? -3.567 9.441 -8.371 1.00 95.50 96 ASP A C 1
ATOM 773 O O . ASP A 1 96 ? -4.491 8.640 -8.243 1.00 95.50 96 ASP A O 1
ATOM 777 N N . SER A 1 97 ? -2.851 9.543 -9.500 1.00 94.75 97 SER A N 1
ATOM 778 C CA . SER A 1 97 ? -3.074 8.690 -10.670 1.00 94.75 97 SER A CA 1
ATOM 779 C C . SER A 1 97 ? -2.721 7.239 -10.369 1.00 94.75 97 SER A C 1
ATOM 781 O O . SER A 1 97 ? -3.525 6.360 -10.653 1.00 94.75 97 SER A O 1
ATOM 783 N N . ASP A 1 98 ? -1.563 6.996 -9.747 1.00 93.50 98 ASP A N 1
ATOM 784 C CA . ASP A 1 98 ? -1.132 5.643 -9.375 1.00 93.50 98 ASP A CA 1
ATOM 785 C C . ASP A 1 98 ? -2.116 5.030 -8.371 1.00 93.50 98 ASP A C 1
ATOM 787 O O . ASP A 1 98 ? -2.575 3.901 -8.526 1.00 93.50 98 ASP A O 1
ATOM 791 N N . ILE A 1 99 ? -2.496 5.814 -7.356 1.00 95.31 99 ILE A N 1
ATOM 792 C CA . ILE A 1 99 ? -3.396 5.373 -6.287 1.00 95.31 99 ILE A CA 1
ATOM 793 C C . ILE A 1 99 ? -4.778 5.001 -6.838 1.00 95.31 99 ILE A C 1
ATOM 795 O O . ILE A 1 99 ? -5.384 4.041 -6.361 1.00 95.31 99 ILE A O 1
ATOM 799 N N . ALA A 1 100 ? -5.278 5.738 -7.833 1.00 94.50 100 ALA A N 1
ATOM 800 C CA . ALA A 1 100 ? -6.573 5.469 -8.453 1.00 94.50 100 ALA A CA 1
ATOM 801 C C . ALA A 1 100 ? -6.617 4.141 -9.233 1.00 94.50 100 ALA A C 1
ATOM 803 O O . ALA A 1 100 ? -7.705 3.600 -9.434 1.00 94.50 100 ALA A O 1
ATOM 804 N N . GLU A 1 101 ? -5.467 3.614 -9.662 1.00 94.00 101 GLU A N 1
ATOM 805 C CA . GLU A 1 101 ? -5.366 2.343 -10.391 1.00 94.00 101 GLU A CA 1
ATOM 806 C C . GLU A 1 101 ? -5.299 1.118 -9.464 1.00 94.00 101 GLU A C 1
ATOM 808 O O . GLU A 1 101 ? -5.507 -0.012 -9.908 1.00 94.00 101 GLU A O 1
ATOM 813 N N . PHE A 1 102 ? -5.034 1.313 -8.171 1.00 95.25 102 PHE A N 1
ATOM 814 C CA . PHE A 1 102 ? -4.886 0.219 -7.214 1.00 95.25 102 PHE A CA 1
ATOM 815 C C . PHE A 1 102 ? -6.231 -0.322 -6.705 1.00 95.25 102 PHE A C 1
ATOM 817 O O . PHE A 1 102 ? -7.115 0.431 -6.296 1.00 95.25 102 PHE A O 1
ATOM 824 N N . ASP A 1 103 ? -6.356 -1.652 -6.610 1.00 95.25 103 ASP A N 1
ATOM 825 C CA . ASP A 1 103 ? -7.468 -2.306 -5.903 1.00 95.25 103 ASP A CA 1
ATOM 826 C C . ASP A 1 103 ? -7.204 -2.279 -4.388 1.00 95.25 103 ASP A C 1
ATOM 828 O O . ASP A 1 103 ? -6.603 -3.193 -3.817 1.00 95.25 103 ASP A O 1
ATOM 832 N N . ILE A 1 104 ? -7.604 -1.181 -3.740 1.00 96.44 104 ILE A N 1
ATOM 833 C CA . ILE A 1 104 ? -7.479 -0.984 -2.290 1.00 96.44 104 ILE A CA 1
ATOM 834 C C . ILE A 1 104 ? -8.802 -1.324 -1.601 1.00 96.44 104 ILE A C 1
ATOM 836 O O . ILE A 1 104 ? -9.821 -0.657 -1.807 1.00 96.44 104 ILE A O 1
ATOM 840 N N . ARG A 1 105 ? -8.782 -2.319 -0.709 1.00 95.94 105 ARG A N 1
ATOM 841 C CA . ARG A 1 105 ? -9.973 -2.792 0.018 1.00 95.94 105 ARG A CA 1
ATOM 842 C C . ARG A 1 105 ? -9.852 -2.504 1.505 1.00 95.94 105 ARG A C 1
ATOM 844 O O . ARG A 1 105 ? -8.867 -2.884 2.127 1.00 95.94 105 ARG A O 1
ATOM 851 N N . TYR A 1 106 ? -10.853 -1.835 2.068 1.00 95.38 106 TYR A N 1
ATOM 852 C CA . TYR A 1 106 ? -10.900 -1.465 3.485 1.00 95.38 106 TYR A CA 1
ATOM 853 C C . TYR A 1 106 ? -11.749 -2.470 4.261 1.00 95.38 106 TYR A C 1
ATOM 855 O O . TYR A 1 106 ? -12.895 -2.714 3.878 1.00 95.38 106 TYR A O 1
ATOM 863 N N . GLU A 1 107 ? -11.185 -3.019 5.335 1.00 91.00 107 GLU A N 1
ATOM 864 C CA . GLU A 1 107 ? -11.758 -4.092 6.162 1.00 91.00 107 GLU A CA 1
ATOM 865 C C . GLU A 1 107 ? -11.700 -3.767 7.652 1.00 91.00 107 GLU A C 1
ATOM 867 O O . GLU A 1 107 ? -10.646 -3.270 8.116 1.00 91.00 107 GLU A O 1
#

Secondary structure (DSSP, 8-state):
----------------------SPTTHHHHHHHHHHHH-HHHHHHHT-SEE-SSEEEEEE--SSSS-EEEEEESSS-HHHHHHHHHHHHHHTT--HHHHHHSEEEE-

Sequence (107 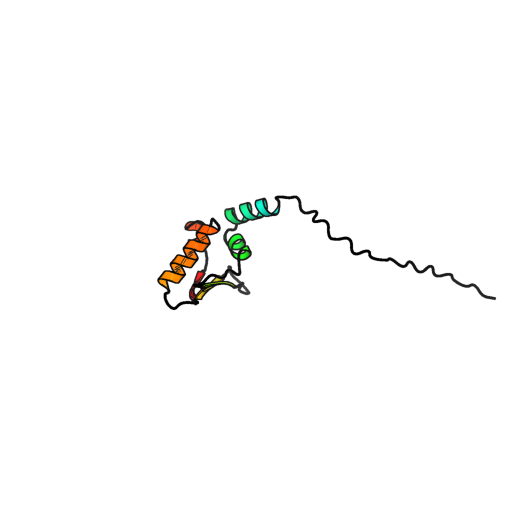aa):
AVGNAFIYSLSFTTVDVPVVDTFPSGFDSYTEQRDLKERPDIYLANKLPHVSESFQMILEVPDDGPYVYRVKMKIANVEKVRKDVITWLHSINLTDSDIAEFDIRYE

Radius of gyration: 24.82 Å; chains: 1; bounding box: 65×70×29 Å

Foldseek 3Di:
DDDDDDDDDDDDDDDPDPPDPPPPPCPVVVVLVCCVVPPVQVNVQVVPQDDDQFWTWHWDDDPDDGIAIEIEGPDPPPVVSVVVVVVVCVVSVHDPVNVVPHNYHYD

pLDDT: mean 82.86, std 18.24, range [37.28, 98.12]